Protein AF-A0A1N6CT66-F1 (afdb_monomer_lite)

Foldseek 3Di:
DDDQDDLPPQDDQLLLQVLVVQVVCPPFFDKDFCVSSVVRDVDDDLVVVVVSVVVCVSNVQKDADDWDDDPPDRIMTHRMHGDPSVVVSSVVNVD

pLDDT: mean 83.1, std 15.41, range [37.19, 97.19]

Radius of gyration: 12.87 Å; chains: 1; bounding box: 29×28×35 Å

Organism: NCBI:txid1123272

Sequence (95 aa):
MTCAYSPEAALSSAERCVLGTLNQAWPSAATMTPDVIRSCETGEDQTAFVDMVQNLSDNGMILYEAFLTGASSEPRFLDSMITARGKAALQSSED

Secondary structure (DSSP, 8-state):
-PPPPPTT-PPPHHHHHHHHHHHHHTTS-EEE-HHHHHTTSS---HHHHHHHHHHHHHTTSEE-SEEEEETTEEEEEEEEEE-HHHHHHHHTT--

Structure (mmCIF, N/CA/C/O backbone):
data_AF-A0A1N6CT66-F1
#
_entry.id   AF-A0A1N6CT66-F1
#
loop_
_atom_site.group_PDB
_atom_site.id
_atom_site.type_symbol
_atom_site.label_atom_id
_atom_site.label_alt_id
_atom_site.label_comp_id
_atom_site.label_asym_id
_atom_site.label_entity_id
_atom_site.label_seq_id
_atom_site.pdbx_PDB_ins_code
_atom_site.Cartn_x
_atom_site.Cartn_y
_atom_site.Cartn_z
_atom_site.occupancy
_atom_site.B_iso_or_equiv
_atom_site.auth_seq_id
_atom_site.auth_comp_id
_atom_site.auth_asym_id
_atom_site.auth_atom_id
_atom_site.pdbx_PDB_model_num
ATOM 1 N N . MET A 1 1 ? 9.254 -13.195 14.049 1.00 37.19 1 MET A N 1
ATOM 2 C CA . MET A 1 1 ? 8.207 -13.010 15.073 1.00 37.19 1 MET A CA 1
ATOM 3 C C . MET A 1 1 ? 7.706 -11.595 14.867 1.00 37.19 1 MET A C 1
ATOM 5 O O . MET A 1 1 ? 8.411 -10.669 15.233 1.00 37.19 1 MET A O 1
ATOM 9 N N . THR A 1 2 ? 6.624 -11.413 14.114 1.00 45.19 2 THR A N 1
ATOM 10 C CA . THR A 1 2 ? 6.061 -10.081 13.873 1.00 45.19 2 THR A CA 1
ATOM 11 C C . THR A 1 2 ? 5.358 -9.648 15.154 1.00 45.19 2 THR A C 1
ATOM 13 O O . THR A 1 2 ? 4.503 -10.370 15.669 1.00 45.19 2 THR A O 1
ATOM 16 N N . CYS A 1 3 ? 5.790 -8.532 15.742 1.00 47.31 3 CYS A N 1
ATOM 17 C CA . CYS A 1 3 ? 5.064 -7.925 16.851 1.00 47.31 3 CYS A CA 1
ATOM 18 C C . CYS A 1 3 ? 3.646 -7.627 16.357 1.00 47.31 3 CYS A C 1
ATOM 20 O O . CYS A 1 3 ? 3.483 -6.994 15.317 1.00 47.31 3 CYS A O 1
ATOM 22 N N . ALA A 1 4 ? 2.629 -8.119 17.065 1.00 53.56 4 ALA A N 1
ATOM 23 C CA . ALA A 1 4 ? 1.255 -7.740 16.770 1.00 53.56 4 ALA A CA 1
ATOM 24 C C . ALA A 1 4 ? 1.135 -6.211 16.859 1.00 53.56 4 ALA A C 1
ATOM 26 O O . ALA A 1 4 ? 1.675 -5.611 17.793 1.00 53.56 4 ALA A O 1
ATOM 27 N N . TYR A 1 5 ? 0.450 -5.601 15.889 1.00 54.12 5 TYR A N 1
ATOM 28 C CA . TYR A 1 5 ? 0.155 -4.170 15.874 1.00 54.12 5 TYR A CA 1
ATOM 29 C C . TYR A 1 5 ? -0.367 -3.710 17.239 1.00 54.12 5 TYR A C 1
ATOM 31 O O . TYR A 1 5 ? -1.401 -4.204 17.701 1.00 54.12 5 TYR A O 1
ATOM 39 N N . SER A 1 6 ? 0.320 -2.753 17.866 1.00 55.53 6 SER A N 1
ATOM 40 C CA . SER A 1 6 ? -0.278 -1.963 18.937 1.00 55.53 6 SER A CA 1
ATOM 41 C C . SER A 1 6 ? -0.954 -0.756 18.289 1.00 55.53 6 SER A C 1
ATOM 43 O O . SER A 1 6 ? -0.271 -0.025 17.571 1.00 55.53 6 SER A O 1
ATOM 45 N N . PRO A 1 7 ? -2.248 -0.494 18.540 1.00 53.78 7 PRO A N 1
ATOM 46 C CA . PRO A 1 7 ? -2.916 0.720 18.065 1.00 53.78 7 PRO A CA 1
ATOM 47 C C . PRO A 1 7 ? -2.284 2.016 18.604 1.00 53.78 7 PRO A C 1
ATOM 49 O O . PRO A 1 7 ? -2.620 3.094 18.130 1.00 53.78 7 PRO A O 1
ATOM 52 N N . GLU A 1 8 ? -1.359 1.913 19.562 1.00 53.88 8 GLU A N 1
ATOM 53 C CA . GLU A 1 8 ? -0.581 3.023 20.123 1.00 53.88 8 GLU A CA 1
ATOM 54 C C . GLU A 1 8 ? 0.789 3.221 19.444 1.00 53.88 8 GLU A C 1
ATOM 56 O O . GLU A 1 8 ? 1.530 4.133 19.808 1.00 53.88 8 GLU A O 1
ATOM 61 N N . ALA A 1 9 ? 1.175 2.369 18.485 1.00 64.94 9 ALA A N 1
ATOM 62 C CA . ALA A 1 9 ? 2.435 2.540 17.770 1.00 64.94 9 ALA A CA 1
ATOM 63 C C . ALA A 1 9 ? 2.361 3.794 16.886 1.00 64.94 9 ALA A C 1
ATOM 65 O O . ALA A 1 9 ? 1.579 3.857 15.936 1.00 64.94 9 ALA A O 1
ATOM 66 N N . ALA A 1 10 ? 3.174 4.798 17.217 1.00 78.56 10 ALA A N 1
ATOM 67 C CA . ALA A 1 10 ? 3.232 6.043 16.468 1.00 78.56 10 ALA A CA 1
ATOM 68 C C . ALA A 1 10 ? 3.700 5.782 15.029 1.00 78.56 10 ALA A C 1
ATOM 70 O O . ALA A 1 10 ? 4.747 5.169 14.819 1.00 78.56 10 ALA A O 1
ATOM 71 N N . LEU A 1 11 ? 2.940 6.293 14.056 1.00 85.69 11 LEU A N 1
ATOM 72 C CA . LEU A 1 11 ? 3.326 6.249 12.648 1.00 85.69 11 LEU A CA 1
ATOM 73 C C . LEU A 1 11 ? 4.652 6.989 12.437 1.00 85.69 11 LEU A C 1
ATOM 75 O O . LEU A 1 11 ? 4.870 8.080 12.985 1.00 85.69 11 LEU A O 1
ATOM 79 N N . SER A 1 12 ? 5.520 6.436 11.597 1.00 86.94 12 SER A N 1
ATOM 80 C CA . SER A 1 12 ? 6.678 7.168 11.088 1.00 86.94 12 SER A CA 1
ATOM 81 C C . SER A 1 12 ? 6.238 8.323 10.172 1.00 86.94 12 SER A C 1
ATOM 83 O O . SER A 1 12 ? 5.085 8.403 9.731 1.00 86.94 12 SER A O 1
ATOM 85 N N . SER A 1 13 ? 7.145 9.258 9.880 1.00 86.00 13 SER A N 1
ATOM 86 C CA . SER A 1 13 ? 6.871 10.343 8.924 1.00 86.00 13 SER A CA 1
ATOM 87 C C . SER A 1 13 ? 6.551 9.800 7.528 1.00 86.00 13 SER A C 1
ATOM 89 O O . SER A 1 13 ? 5.586 10.251 6.908 1.00 86.00 13 SER A O 1
ATOM 91 N N . ALA A 1 14 ? 7.295 8.789 7.067 1.00 86.62 14 ALA A N 1
ATOM 92 C CA . ALA A 1 14 ? 7.034 8.114 5.799 1.00 86.62 14 ALA A CA 1
ATOM 93 C C . ALA A 1 14 ? 5.664 7.420 5.773 1.00 86.62 14 ALA A C 1
ATOM 95 O O . ALA A 1 14 ? 4.920 7.571 4.803 1.00 86.62 14 ALA A O 1
ATOM 96 N N . GLU A 1 15 ? 5.284 6.726 6.851 1.00 90.81 15 GLU A N 1
ATOM 97 C CA . GLU A 1 15 ? 3.990 6.039 6.942 1.00 90.81 15 GLU A CA 1
ATOM 98 C C . GLU A 1 15 ? 2.826 7.031 6.883 1.00 90.81 15 GLU A C 1
ATOM 100 O O . GLU A 1 15 ? 1.883 6.826 6.116 1.00 90.81 15 GLU A O 1
ATOM 105 N N . ARG A 1 16 ? 2.909 8.149 7.623 1.00 91.12 16 ARG A N 1
ATOM 106 C CA . ARG A 1 16 ? 1.904 9.222 7.531 1.00 91.12 16 ARG A CA 1
ATOM 107 C C . ARG A 1 16 ? 1.815 9.793 6.126 1.00 91.12 16 ARG A C 1
ATOM 109 O O . ARG A 1 16 ? 0.714 10.047 5.648 1.00 91.12 16 ARG A O 1
ATOM 116 N N . CYS A 1 17 ? 2.950 9.995 5.467 1.00 89.81 17 CYS A N 1
ATOM 117 C CA . CYS A 1 17 ? 2.979 10.545 4.122 1.00 89.81 17 CYS A CA 1
ATOM 118 C C . CYS A 1 17 ? 2.302 9.603 3.113 1.00 89.81 17 CYS A C 1
ATOM 120 O O . CYS A 1 17 ? 1.388 10.034 2.414 1.00 89.81 17 CYS A O 1
ATOM 122 N N . VAL A 1 18 ? 2.638 8.305 3.114 1.00 91.69 18 VAL A N 1
ATOM 123 C CA . VAL A 1 18 ? 1.995 7.302 2.243 1.00 91.69 18 VAL A CA 1
ATOM 124 C C . VAL A 1 18 ? 0.495 7.209 2.497 1.00 91.69 18 VAL A C 1
ATOM 126 O O . VAL A 1 18 ? -0.300 7.266 1.556 1.00 91.69 18 VAL A O 1
ATOM 129 N N . LEU A 1 19 ? 0.086 7.094 3.764 1.00 94.38 19 LEU A N 1
ATOM 130 C CA . LEU A 1 19 ? -1.330 7.065 4.118 1.00 94.38 19 LEU A CA 1
ATOM 131 C C . LEU A 1 19 ? -2.025 8.363 3.678 1.00 94.38 19 LEU A C 1
ATOM 133 O O . LEU A 1 19 ? -3.123 8.311 3.128 1.00 94.38 19 LEU A O 1
ATOM 137 N N . GLY A 1 20 ? -1.381 9.519 3.850 1.00 93.44 20 GLY A N 1
ATOM 138 C CA . GLY A 1 20 ? -1.877 10.815 3.395 1.00 93.44 20 GLY A CA 1
ATOM 139 C C . GLY A 1 20 ? -2.090 10.863 1.881 1.00 93.44 20 GLY A C 1
ATOM 140 O O . GLY A 1 20 ? -3.160 11.275 1.431 1.00 93.44 20 GLY A O 1
ATOM 141 N N . THR A 1 21 ? -1.129 10.373 1.095 1.00 92.25 21 THR A N 1
ATOM 142 C CA . THR A 1 21 ? -1.238 10.265 -0.368 1.00 92.25 21 THR A CA 1
ATOM 143 C C . THR A 1 21 ? -2.416 9.381 -0.777 1.00 92.25 21 THR A C 1
ATOM 145 O O . THR A 1 21 ? -3.235 9.784 -1.604 1.00 92.25 21 THR A O 1
ATOM 148 N N . LEU A 1 22 ? -2.565 8.201 -0.167 1.00 94.81 22 LEU A N 1
ATOM 149 C CA . LEU A 1 22 ? -3.690 7.306 -0.456 1.00 94.81 22 LEU A CA 1
ATOM 150 C C . LEU A 1 22 ? -5.036 7.898 -0.007 1.00 94.81 22 LEU A C 1
ATOM 152 O O . LEU A 1 22 ? -6.053 7.696 -0.669 1.00 94.81 22 LEU A O 1
ATOM 156 N N . ASN A 1 23 ? -5.058 8.656 1.091 1.00 95.25 23 ASN A N 1
ATOM 157 C CA . ASN A 1 23 ? -6.260 9.341 1.561 1.00 95.25 23 ASN A CA 1
ATOM 158 C C . ASN A 1 23 ? -6.699 10.464 0.611 1.00 95.25 23 ASN A C 1
ATOM 160 O O . ASN A 1 23 ? -7.897 10.647 0.419 1.00 95.25 23 ASN A O 1
ATOM 164 N N . GLN A 1 24 ? -5.758 11.173 -0.019 1.00 93.25 24 GLN A N 1
ATOM 165 C CA . GLN A 1 24 ? -6.061 12.164 -1.058 1.00 93.25 24 GLN A CA 1
ATOM 166 C C . GLN A 1 24 ? -6.587 11.521 -2.350 1.00 93.25 24 GLN A C 1
ATOM 168 O O . GLN A 1 24 ? -7.415 12.119 -3.032 1.00 93.25 24 GLN A O 1
ATOM 173 N N . ALA A 1 25 ? -6.128 10.310 -2.683 1.00 91.69 25 ALA A N 1
ATOM 174 C CA . ALA A 1 25 ? -6.596 9.567 -3.855 1.00 91.69 25 ALA A CA 1
ATOM 175 C C . ALA A 1 25 ? -7.985 8.925 -3.657 1.00 91.69 25 ALA A C 1
ATOM 177 O O . ALA A 1 25 ? -8.702 8.674 -4.629 1.00 91.69 25 ALA A O 1
ATOM 178 N N . TRP A 1 26 ? -8.387 8.672 -2.408 1.00 90.44 26 TRP A N 1
ATOM 179 C CA . TRP A 1 26 ? -9.663 8.042 -2.070 1.00 90.44 26 TRP A CA 1
ATOM 180 C C . TRP A 1 26 ? -10.874 8.819 -2.638 1.00 90.44 26 TRP A C 1
ATOM 182 O O . TRP A 1 26 ? -10.933 10.040 -2.495 1.00 90.44 26 TRP A O 1
ATOM 192 N N . PRO A 1 27 ? -11.901 8.152 -3.215 1.00 92.06 27 PRO A N 1
ATOM 193 C CA . PRO A 1 27 ? -12.155 6.704 -3.237 1.00 92.06 27 PRO A CA 1
ATOM 194 C C . PRO A 1 27 ? -11.515 5.946 -4.407 1.00 92.06 27 PRO A C 1
ATOM 196 O O . PRO A 1 27 ? -11.867 4.792 -4.640 1.00 92.06 27 PRO A O 1
ATOM 199 N N . SER A 1 28 ? -10.610 6.574 -5.154 1.00 92.38 28 SER A N 1
ATOM 200 C CA . SER A 1 28 ? -9.902 5.906 -6.247 1.00 92.38 28 SER A CA 1
ATOM 201 C C . SER A 1 28 ? -8.741 5.066 -5.716 1.00 92.38 28 SER A C 1
ATOM 203 O O . SER A 1 28 ? -8.179 5.354 -4.657 1.00 92.38 28 SER A O 1
ATOM 205 N N . ALA A 1 29 ? -8.366 4.042 -6.480 1.00 89.75 29 ALA A N 1
ATOM 206 C CA . ALA A 1 29 ? -7.132 3.301 -6.256 1.00 89.75 29 ALA A CA 1
ATOM 207 C C . ALA A 1 29 ? -5.922 4.093 -6.779 1.00 89.75 29 ALA A C 1
ATOM 209 O O . ALA A 1 29 ? -6.053 4.909 -7.695 1.00 89.75 29 ALA A O 1
ATOM 210 N N . ALA A 1 30 ? -4.740 3.834 -6.223 1.00 92.31 30 ALA A N 1
ATOM 211 C CA . ALA A 1 30 ? -3.484 4.431 -6.663 1.00 92.31 30 ALA A CA 1
ATOM 212 C C . ALA A 1 30 ? -2.416 3.363 -6.923 1.00 92.31 30 ALA A C 1
ATOM 214 O O . ALA A 1 30 ? -2.380 2.321 -6.275 1.00 92.31 30 ALA A O 1
ATOM 215 N N . THR A 1 31 ? -1.500 3.637 -7.851 1.00 93.31 31 THR A N 1
ATOM 216 C CA . THR A 1 31 ? -0.264 2.853 -7.969 1.00 93.31 31 THR A CA 1
ATOM 217 C C . THR A 1 31 ? 0.794 3.463 -7.061 1.00 93.31 31 THR A C 1
ATOM 219 O O . THR A 1 31 ? 1.113 4.641 -7.207 1.00 93.31 31 THR A O 1
ATOM 222 N N . MET A 1 32 ? 1.362 2.668 -6.155 1.00 92.38 32 MET A N 1
ATOM 223 C CA . MET A 1 32 ? 2.502 3.083 -5.340 1.00 92.38 32 MET A CA 1
ATOM 224 C C . MET A 1 32 ? 3.808 2.592 -5.960 1.00 92.38 32 MET A C 1
ATOM 226 O O . MET A 1 32 ? 3.946 1.415 -6.304 1.00 92.38 32 MET A O 1
ATOM 230 N N . THR A 1 33 ? 4.773 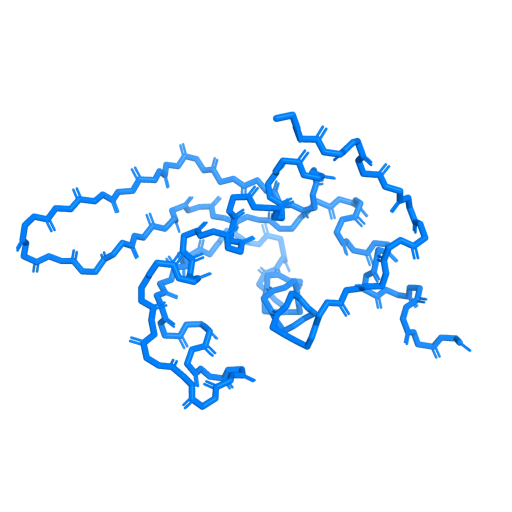3.499 -6.063 1.00 91.25 33 THR A N 1
ATOM 231 C CA . THR A 1 33 ? 6.154 3.252 -6.501 1.00 91.25 33 THR A CA 1
ATOM 232 C C . THR A 1 33 ? 7.118 3.813 -5.445 1.00 91.25 33 THR A C 1
ATOM 234 O O . THR A 1 33 ? 6.675 4.582 -4.583 1.00 91.25 33 THR A O 1
ATOM 237 N N . PRO A 1 34 ? 8.428 3.503 -5.499 1.00 88.31 34 PRO A N 1
ATOM 238 C CA . PRO A 1 34 ? 9.403 4.074 -4.573 1.00 88.31 34 PRO A CA 1
ATOM 239 C C . PRO A 1 34 ? 9.410 5.605 -4.565 1.00 88.31 34 PRO A C 1
ATOM 241 O O . PRO A 1 34 ? 9.727 6.203 -3.540 1.00 88.31 34 PRO A O 1
ATOM 244 N N . ASP A 1 35 ? 8.992 6.251 -5.660 1.00 84.50 35 ASP A N 1
ATOM 245 C CA . ASP A 1 35 ? 8.864 7.710 -5.742 1.00 84.50 35 ASP A CA 1
ATOM 246 C C . ASP A 1 35 ? 7.926 8.295 -4.687 1.00 84.50 35 ASP A C 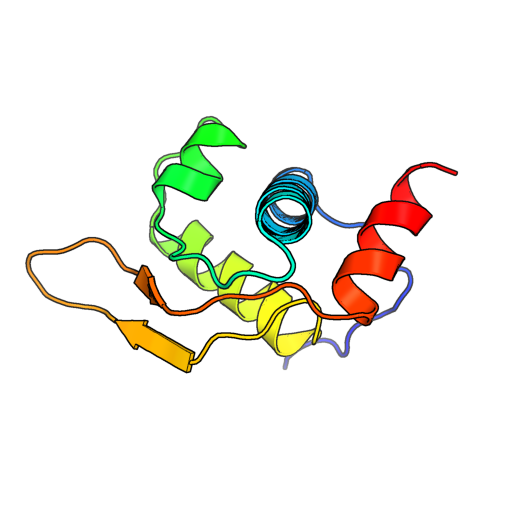1
ATOM 248 O O . ASP A 1 35 ? 8.148 9.416 -4.229 1.00 84.50 35 ASP A O 1
ATOM 252 N N . VAL A 1 36 ? 6.913 7.534 -4.255 1.00 77.19 36 VAL A N 1
ATOM 253 C CA . VAL A 1 36 ? 6.018 7.961 -3.175 1.00 77.19 36 VAL A CA 1
ATOM 254 C C . VAL A 1 36 ? 6.835 8.208 -1.909 1.00 77.19 36 VAL A C 1
ATOM 256 O O . VAL A 1 36 ? 6.697 9.264 -1.310 1.00 77.19 36 VAL A O 1
ATOM 259 N N . ILE A 1 37 ? 7.765 7.318 -1.551 1.00 72.25 37 ILE A N 1
ATOM 260 C CA . ILE A 1 37 ? 8.641 7.526 -0.386 1.00 72.25 37 ILE A CA 1
ATOM 261 C C . ILE A 1 37 ? 9.694 8.576 -0.645 1.00 72.25 37 ILE A C 1
ATOM 263 O O . ILE A 1 37 ? 9.938 9.381 0.243 1.00 72.25 37 ILE A O 1
ATOM 267 N N . ARG A 1 38 ? 10.297 8.611 -1.837 1.00 77.12 38 ARG A N 1
ATOM 268 C CA . ARG A 1 38 ? 11.289 9.646 -2.177 1.00 77.12 38 ARG A CA 1
ATOM 269 C C . ARG A 1 38 ? 10.712 11.056 -2.032 1.00 77.12 38 ARG A C 1
ATOM 271 O O . ARG A 1 38 ? 11.436 11.994 -1.719 1.00 77.12 38 ARG A O 1
ATOM 278 N N . SER A 1 39 ? 9.405 11.212 -2.253 1.00 68.81 39 SER A N 1
ATOM 279 C CA . SER A 1 39 ? 8.700 12.477 -2.022 1.00 68.81 39 SER A CA 1
ATOM 280 C C . SER A 1 39 ? 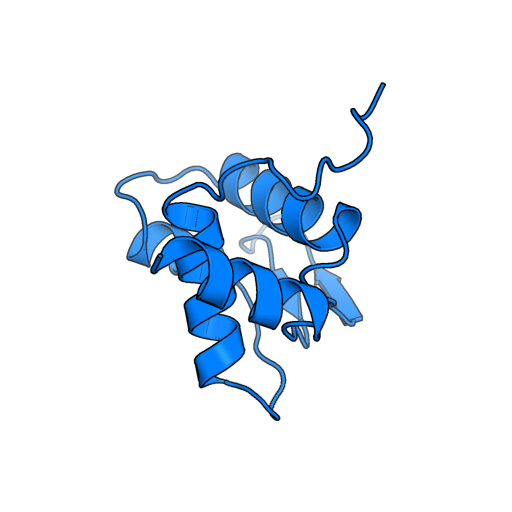8.507 12.816 -0.535 1.00 68.81 39 SER A C 1
ATOM 282 O O . SER A 1 39 ? 8.307 13.980 -0.194 1.00 68.81 39 SER A O 1
ATOM 284 N N . CYS A 1 40 ? 8.604 11.816 0.341 1.00 68.69 40 CYS A N 1
ATOM 285 C CA . CYS A 1 40 ? 8.351 11.897 1.778 1.00 68.69 40 CYS A CA 1
ATOM 286 C C . CYS A 1 40 ? 9.635 11.893 2.629 1.00 68.69 40 CYS A C 1
ATOM 288 O O . CYS A 1 40 ? 9.646 12.475 3.712 1.00 68.69 40 CYS A O 1
ATOM 290 N N . GLU A 1 41 ? 10.712 11.256 2.159 1.00 66.75 41 GLU A N 1
ATOM 291 C CA . GLU A 1 41 ? 12.014 11.151 2.824 1.00 66.75 41 GLU A CA 1
ATOM 292 C C . GLU A 1 41 ? 13.166 11.247 1.810 1.00 66.75 41 GLU A C 1
ATOM 294 O O . GLU A 1 41 ? 13.068 10.792 0.674 1.00 66.75 41 GLU A O 1
ATOM 299 N N . THR A 1 42 ? 14.303 11.805 2.229 1.00 56.44 42 THR A N 1
ATOM 300 C CA . THR A 1 42 ? 15.509 12.013 1.403 1.00 56.44 42 THR A CA 1
ATOM 301 C C . THR A 1 42 ? 16.350 10.741 1.175 1.00 56.44 42 THR A C 1
ATOM 303 O O . THR A 1 42 ? 17.567 10.826 1.015 1.00 56.44 42 THR A O 1
ATOM 306 N N . GLY A 1 43 ? 15.730 9.555 1.165 1.00 56.62 43 GLY A N 1
ATOM 307 C CA . GLY A 1 43 ? 16.406 8.257 1.036 1.00 56.62 43 GLY A CA 1
ATOM 308 C C . GLY A 1 43 ? 16.008 7.472 -0.219 1.00 56.62 43 GLY A C 1
ATOM 309 O O . GLY A 1 43 ? 14.843 7.443 -0.604 1.00 56.62 43 GLY A O 1
ATOM 310 N N . GLU A 1 44 ? 16.980 6.802 -0.847 1.00 58.78 44 GLU A N 1
ATOM 311 C CA . GLU A 1 44 ? 16.825 6.063 -2.115 1.00 58.78 44 GLU A CA 1
ATOM 312 C C . GLU A 1 44 ? 16.796 4.526 -1.949 1.00 58.78 44 GLU A C 1
ATOM 314 O O . GLU A 1 44 ? 17.367 3.811 -2.772 1.00 58.78 44 GLU A O 1
ATOM 319 N N . ASP A 1 45 ? 16.155 3.972 -0.914 1.00 79.06 45 ASP 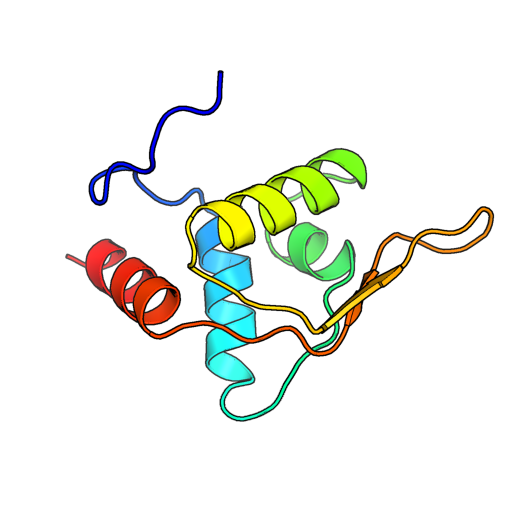A N 1
ATOM 320 C CA . ASP A 1 45 ? 16.132 2.508 -0.728 1.00 79.06 45 ASP A CA 1
ATOM 321 C C . ASP A 1 45 ? 14.796 1.867 -1.148 1.00 79.06 45 ASP A C 1
ATOM 323 O O . ASP A 1 45 ? 13.760 2.023 -0.501 1.00 79.06 45 ASP A O 1
ATOM 327 N N . GLN A 1 46 ? 14.828 1.094 -2.240 1.00 82.00 46 GLN A N 1
ATOM 328 C CA . GLN A 1 46 ? 13.689 0.298 -2.716 1.00 82.00 46 GLN A CA 1
ATOM 329 C C . GLN A 1 46 ? 13.259 -0.776 -1.702 1.00 82.00 46 GLN A C 1
ATOM 331 O O . GLN A 1 46 ? 12.086 -1.148 -1.669 1.00 82.00 46 GLN A O 1
ATOM 336 N N . THR A 1 47 ? 14.183 -1.264 -0.873 1.00 85.88 47 THR A N 1
ATOM 337 C CA . THR A 1 47 ? 13.900 -2.240 0.189 1.00 85.88 47 THR A CA 1
ATOM 338 C C . THR A 1 47 ? 13.057 -1.594 1.278 1.00 85.88 47 THR A C 1
ATOM 340 O O . THR A 1 47 ? 12.005 -2.121 1.625 1.00 85.88 47 THR A O 1
ATOM 343 N N . ALA A 1 48 ? 13.442 -0.390 1.716 1.00 84.00 48 ALA A N 1
ATOM 344 C CA . ALA A 1 48 ? 12.665 0.395 2.673 1.00 84.00 48 ALA A CA 1
ATOM 345 C C . ALA A 1 48 ? 11.251 0.695 2.150 1.00 84.00 48 ALA A C 1
ATOM 347 O O . ALA A 1 48 ? 10.291 0.700 2.922 1.00 84.00 48 ALA A O 1
ATOM 348 N N . PHE A 1 49 ? 11.101 0.872 0.829 1.00 87.38 49 PHE A N 1
ATOM 349 C CA . PHE A 1 49 ? 9.784 0.991 0.209 1.00 87.38 49 PHE A CA 1
ATOM 350 C C . PHE A 1 49 ? 8.913 -0.242 0.373 1.00 87.38 49 PHE A C 1
ATOM 352 O O . PHE A 1 49 ? 7.778 -0.135 0.843 1.00 87.38 49 PHE A O 1
ATOM 359 N N . VAL A 1 50 ? 9.438 -1.403 -0.002 1.00 91.06 50 VAL A N 1
ATOM 360 C CA . VAL A 1 50 ? 8.692 -2.655 0.111 1.00 91.06 50 VAL A CA 1
ATOM 361 C C . VAL A 1 50 ? 8.366 -2.954 1.573 1.00 91.06 50 VAL A C 1
ATOM 363 O O . VAL A 1 50 ? 7.210 -3.256 1.870 1.00 91.06 50 VAL A O 1
ATOM 366 N N . ASP A 1 51 ? 9.334 -2.798 2.477 1.00 90.56 51 ASP A N 1
ATOM 367 C CA . ASP A 1 51 ? 9.164 -3.063 3.907 1.00 90.56 51 ASP A CA 1
ATOM 368 C C . ASP A 1 51 ? 8.088 -2.169 4.525 1.00 90.56 51 ASP A C 1
ATOM 370 O O . ASP A 1 51 ? 7.227 -2.655 5.259 1.00 90.56 51 ASP A O 1
ATOM 374 N N . MET A 1 52 ? 8.072 -0.873 4.198 1.00 90.69 52 MET A N 1
ATOM 375 C CA . MET A 1 52 ? 7.045 0.018 4.726 1.00 90.69 52 MET A CA 1
ATOM 376 C C . MET A 1 52 ? 5.658 -0.325 4.181 1.00 90.69 52 MET A C 1
ATOM 378 O O . MET A 1 52 ? 4.697 -0.376 4.949 1.00 90.69 52 MET A O 1
ATOM 382 N N . VAL A 1 53 ? 5.520 -0.564 2.874 1.00 92.31 53 VAL A N 1
ATOM 383 C CA . VAL A 1 53 ? 4.213 -0.906 2.296 1.00 92.31 53 VAL A CA 1
ATOM 384 C C . VAL A 1 53 ? 3.694 -2.230 2.874 1.00 92.31 53 VAL A C 1
ATOM 386 O O . VAL A 1 53 ? 2.513 -2.327 3.214 1.00 92.31 53 VAL A O 1
ATOM 389 N N . GLN A 1 54 ? 4.565 -3.227 3.060 1.00 92.56 54 GLN A N 1
ATOM 390 C CA . GLN A 1 54 ? 4.212 -4.477 3.737 1.00 92.56 54 GLN A CA 1
ATOM 391 C C . GLN A 1 54 ? 3.816 -4.241 5.191 1.00 92.56 54 GLN A C 1
ATOM 393 O O . GLN A 1 54 ? 2.771 -4.735 5.603 1.00 92.56 54 GLN A O 1
ATOM 398 N N . ASN A 1 55 ? 4.555 -3.417 5.938 1.00 92.38 55 ASN A N 1
ATOM 399 C CA . ASN A 1 55 ? 4.187 -3.070 7.306 1.00 92.38 55 ASN A CA 1
ATOM 400 C C . ASN A 1 55 ? 2.794 -2.421 7.358 1.00 92.38 55 ASN A C 1
ATOM 402 O O . ASN A 1 55 ? 1.934 -2.845 8.128 1.00 92.38 55 ASN A O 1
ATOM 406 N N . LEU A 1 56 ? 2.509 -1.434 6.504 1.00 94.38 56 LEU A N 1
ATOM 407 C CA . LEU A 1 56 ? 1.189 -0.799 6.447 1.00 94.38 56 LEU A CA 1
ATOM 408 C C . LEU A 1 56 ? 0.071 -1.805 6.118 1.00 94.38 56 LEU A C 1
ATOM 410 O O . LEU A 1 56 ? -1.016 -1.738 6.701 1.00 94.38 56 LEU A O 1
ATOM 414 N N . SER A 1 57 ? 0.337 -2.737 5.202 1.00 95.81 57 SER A N 1
ATOM 415 C CA . SER A 1 57 ? -0.597 -3.795 4.805 1.00 95.81 57 SER A CA 1
ATOM 416 C C . SER A 1 57 ? -0.847 -4.796 5.935 1.00 95.81 57 SER A C 1
ATOM 418 O O . SER A 1 57 ? -1.999 -5.078 6.260 1.00 95.81 57 SER A O 1
ATOM 420 N N . ASP A 1 58 ? 0.208 -5.290 6.580 1.00 94.81 58 ASP A N 1
ATOM 421 C CA . ASP A 1 58 ? 0.138 -6.268 7.671 1.00 94.81 58 ASP A CA 1
ATOM 422 C C . ASP A 1 58 ? -0.602 -5.707 8.892 1.00 94.81 58 ASP A C 1
ATOM 424 O O . ASP A 1 58 ? -1.344 -6.416 9.576 1.00 94.81 58 ASP A O 1
ATOM 428 N N . ASN A 1 59 ? -0.475 -4.400 9.128 1.00 93.19 59 ASN A N 1
ATOM 429 C CA . ASN A 1 59 ? -1.219 -3.693 10.168 1.00 93.19 59 ASN A CA 1
ATOM 430 C C . ASN A 1 59 ? -2.658 -3.325 9.739 1.00 93.19 59 ASN A C 1
ATOM 432 O O . ASN A 1 59 ? -3.429 -2.769 10.530 1.00 93.19 59 ASN A O 1
ATOM 436 N N . GLY A 1 60 ? -3.064 -3.658 8.510 1.00 95.31 60 GLY A N 1
ATOM 437 C CA . GLY A 1 60 ? -4.404 -3.433 7.966 1.00 95.31 60 GLY A CA 1
ATOM 438 C C . GLY A 1 60 ? -4.721 -1.967 7.670 1.00 95.31 60 GLY A C 1
ATOM 439 O O . GLY A 1 60 ? -5.894 -1.591 7.650 1.00 95.31 60 GLY A O 1
ATOM 440 N N . MET A 1 61 ? -3.707 -1.118 7.497 1.00 95.81 61 MET A N 1
ATOM 441 C CA . MET A 1 61 ? -3.871 0.314 7.215 1.00 95.81 61 MET A CA 1
ATOM 442 C C . MET A 1 61 ? -4.086 0.600 5.726 1.00 95.81 61 MET A C 1
ATOM 444 O O . MET A 1 61 ? -4.738 1.585 5.373 1.00 95.81 61 MET A O 1
ATOM 448 N N . I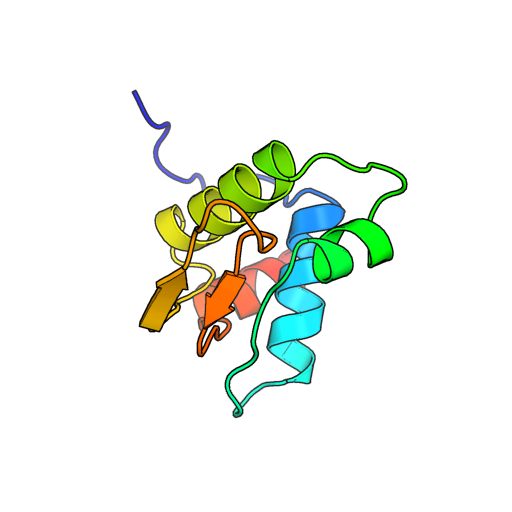LE A 1 62 ? -3.596 -0.287 4.864 1.00 96.75 62 ILE A N 1
ATOM 449 C CA . ILE A 1 62 ? -3.803 -0.242 3.416 1.00 96.75 62 ILE A CA 1
ATOM 450 C C . ILE A 1 62 ? -4.252 -1.609 2.895 1.00 96.75 62 ILE A C 1
ATOM 452 O O . ILE A 1 62 ? -4.150 -2.621 3.587 1.00 96.75 62 ILE A O 1
ATOM 456 N N . LEU A 1 63 ? -4.721 -1.619 1.655 1.00 96.50 63 LEU A N 1
ATOM 457 C CA . LEU A 1 63 ? -4.905 -2.804 0.823 1.00 96.50 63 LEU A CA 1
ATOM 458 C C . LEU A 1 63 ? -4.340 -2.515 -0.569 1.00 96.50 63 LEU A C 1
ATOM 460 O O . LEU A 1 63 ? -4.274 -1.355 -0.969 1.00 96.50 63 LEU A O 1
ATOM 464 N N . TYR A 1 64 ? -3.948 -3.552 -1.296 1.00 96.56 64 TYR A N 1
ATOM 465 C CA . TYR A 1 64 ? -3.533 -3.475 -2.695 1.00 96.56 64 TYR A CA 1
ATOM 466 C C . TYR A 1 64 ? -3.934 -4.768 -3.407 1.00 96.56 64 TYR A C 1
ATOM 468 O O . TYR A 1 64 ? -4.042 -5.816 -2.767 1.00 96.56 64 TYR A O 1
ATOM 476 N N . GLU A 1 65 ? -4.155 -4.710 -4.720 1.00 95.88 65 GLU A N 1
ATOM 477 C CA . GLU A 1 65 ? -4.549 -5.899 -5.488 1.00 95.88 65 GLU A CA 1
ATOM 478 C C . GLU A 1 65 ? -3.346 -6.731 -5.933 1.00 95.88 65 GLU A C 1
ATOM 480 O O . GLU A 1 65 ? -3.395 -7.961 -5.918 1.00 95.88 65 GLU A O 1
ATOM 485 N N . ALA A 1 66 ? -2.247 -6.074 -6.315 1.00 94.00 66 ALA A N 1
ATOM 486 C CA . ALA A 1 66 ? -1.061 -6.762 -6.809 1.00 94.00 66 ALA A CA 1
ATOM 487 C C . ALA A 1 66 ? 0.240 -6.085 -6.378 1.00 94.00 66 ALA A C 1
ATOM 489 O O . ALA A 1 66 ? 0.354 -4.861 -6.365 1.00 94.00 66 ALA A O 1
ATOM 490 N N . PHE A 1 67 ? 1.249 -6.910 -6.107 1.00 94.44 67 PHE A N 1
ATOM 491 C CA . PHE A 1 67 ? 2.635 -6.491 -5.946 1.00 94.44 67 PHE A CA 1
ATOM 492 C C . PHE A 1 67 ? 3.454 -7.008 -7.131 1.00 94.44 67 PHE A C 1
ATOM 494 O O . PHE A 1 67 ? 3.483 -8.210 -7.395 1.00 94.44 67 PHE A O 1
ATOM 501 N N . LEU A 1 68 ? 4.101 -6.099 -7.859 1.00 91.69 68 LEU A N 1
ATOM 502 C CA . LEU A 1 68 ? 4.898 -6.410 -9.040 1.00 91.69 68 LEU A CA 1
ATOM 503 C C . LEU A 1 68 ? 6.377 -6.117 -8.795 1.00 91.69 68 LEU A C 1
ATOM 505 O O . LEU A 1 68 ? 6.748 -5.002 -8.425 1.00 91.69 68 LEU A O 1
ATOM 509 N N . THR A 1 69 ? 7.220 -7.105 -9.091 1.00 88.19 69 THR A N 1
ATOM 510 C CA . THR A 1 69 ? 8.684 -7.001 -9.076 1.00 88.19 69 THR A CA 1
ATOM 511 C C . THR A 1 69 ? 9.254 -7.559 -10.382 1.00 88.19 69 THR A C 1
ATOM 513 O O . THR A 1 69 ? 8.657 -8.438 -11.006 1.00 88.19 69 THR A O 1
ATOM 516 N N . GLY A 1 70 ? 10.388 -7.031 -10.849 1.00 77.38 70 GLY A N 1
ATOM 517 C CA . GLY A 1 70 ? 11.003 -7.486 -12.096 1.00 77.38 70 GLY A CA 1
ATOM 518 C C . GLY A 1 70 ? 12.404 -6.923 -12.308 1.00 77.38 70 GLY A C 1
ATOM 519 O O . GLY A 1 70 ? 12.735 -5.859 -11.800 1.00 77.38 70 GLY A O 1
ATOM 520 N N . ALA A 1 71 ? 13.228 -7.633 -13.085 1.00 64.88 71 ALA A N 1
ATOM 521 C CA . ALA A 1 71 ? 14.662 -7.353 -13.237 1.00 64.88 71 ALA A CA 1
ATOM 522 C C . ALA A 1 71 ? 15.005 -5.975 -13.844 1.00 64.88 71 ALA A C 1
ATOM 524 O O . ALA A 1 71 ? 16.153 -5.549 -13.772 1.00 64.88 71 ALA A O 1
ATOM 525 N N . SER A 1 72 ? 14.036 -5.285 -14.453 1.00 66.19 72 SER A N 1
ATOM 526 C CA . SER A 1 72 ? 14.232 -4.004 -15.145 1.00 66.19 72 SER A CA 1
ATOM 527 C C . SER A 1 72 ? 13.260 -2.904 -14.706 1.00 66.19 72 SER A C 1
ATOM 529 O O . SER A 1 72 ? 13.167 -1.878 -15.376 1.00 66.19 72 SER A O 1
ATOM 531 N N . SER A 1 73 ? 12.490 -3.111 -13.635 1.00 71.50 73 SER A N 1
ATOM 532 C CA . SER A 1 73 ? 11.525 -2.123 -13.143 1.00 71.50 73 SER A CA 1
ATOM 533 C C . SER A 1 73 ? 11.539 -2.046 -11.628 1.00 71.50 73 SER A C 1
ATOM 535 O O . SER A 1 73 ? 11.588 -3.077 -10.962 1.00 71.50 73 SER A O 1
ATOM 537 N N . GLU A 1 74 ? 11.412 -0.831 -11.103 1.00 86.75 74 GLU A N 1
ATOM 538 C CA . GLU A 1 74 ? 11.208 -0.605 -9.674 1.00 86.75 74 GLU A CA 1
ATOM 539 C C . GLU A 1 74 ? 9.978 -1.372 -9.150 1.00 86.75 74 GLU A C 1
ATOM 541 O O . GLU A 1 74 ? 9.029 -1.589 -9.918 1.00 86.75 74 GLU A O 1
ATOM 546 N N . PRO A 1 75 ? 9.980 -1.799 -7.872 1.00 91.56 75 PRO A N 1
ATOM 547 C CA . PRO A 1 75 ? 8.843 -2.488 -7.265 1.00 91.56 75 PRO A CA 1
ATOM 548 C C . PRO A 1 75 ? 7.593 -1.604 -7.271 1.00 91.56 75 PRO A C 1
ATOM 550 O O . PRO A 1 75 ? 7.681 -0.400 -7.045 1.00 91.56 75 PRO A O 1
ATOM 553 N N . ARG A 1 76 ? 6.414 -2.183 -7.515 1.00 92.81 76 ARG A N 1
ATOM 554 C CA . ARG A 1 76 ? 5.149 -1.426 -7.548 1.00 92.81 76 ARG A CA 1
ATOM 555 C C . ARG A 1 76 ? 4.018 -2.173 -6.864 1.00 92.81 76 ARG A C 1
ATOM 557 O O . ARG A 1 76 ? 3.886 -3.380 -7.049 1.00 92.81 76 ARG A O 1
ATOM 564 N N . PHE A 1 77 ? 3.169 -1.434 -6.160 1.00 94.88 77 PHE A N 1
ATOM 565 C CA . PHE A 1 77 ? 1.908 -1.934 -5.617 1.00 94.88 77 PHE A CA 1
ATOM 566 C C . PHE A 1 77 ? 0.758 -1.308 -6.403 1.00 94.88 77 PHE A C 1
ATOM 568 O O . PHE A 1 77 ? 0.633 -0.084 -6.466 1.00 94.88 77 PHE A O 1
ATOM 575 N N . LEU A 1 78 ? -0.036 -2.146 -7.062 1.00 94.44 78 LEU A N 1
ATOM 576 C CA . LEU A 1 78 ? -1.141 -1.728 -7.919 1.00 94.44 78 LEU A CA 1
ATOM 577 C C . LEU A 1 78 ? -2.448 -1.672 -7.138 1.00 94.44 78 LEU A C 1
ATOM 579 O O . LEU A 1 78 ? -2.642 -2.427 -6.183 1.00 94.44 78 LEU A O 1
ATOM 583 N N . ASP A 1 79 ? -3.321 -0.765 -7.569 1.00 95.19 79 ASP A N 1
ATOM 584 C CA . ASP A 1 79 ? -4.666 -0.571 -7.027 1.00 95.19 79 ASP A CA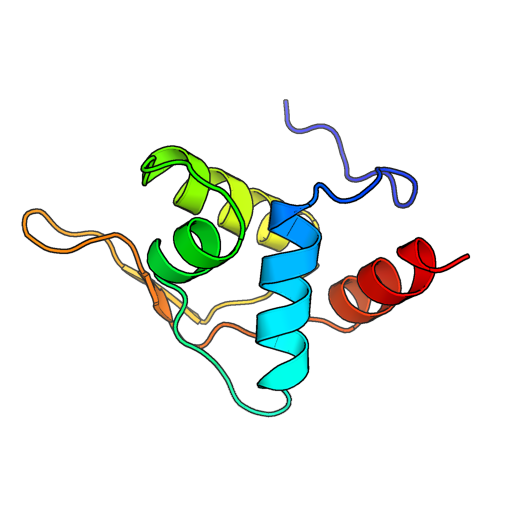 1
ATOM 585 C C . ASP A 1 79 ? -4.686 -0.487 -5.495 1.00 95.19 79 ASP A C 1
ATOM 587 O O . ASP A 1 79 ? -5.503 -1.080 -4.793 1.00 95.19 79 ASP A O 1
ATOM 591 N N . SER A 1 80 ? -3.727 0.271 -4.970 1.00 96.56 80 SER A N 1
ATOM 592 C CA . SER A 1 80 ? -3.558 0.499 -3.545 1.00 96.56 80 SER A CA 1
ATOM 593 C C . SER A 1 80 ? -4.606 1.477 -3.031 1.00 96.56 80 SER A C 1
ATOM 595 O O . SER A 1 80 ? -4.870 2.509 -3.651 1.00 96.56 80 SER A O 1
ATOM 597 N N . MET A 1 81 ? -5.178 1.180 -1.869 1.00 97.19 81 MET A N 1
ATOM 598 C CA . MET A 1 81 ? -6.163 2.020 -1.198 1.00 97.19 81 MET A CA 1
ATOM 599 C C . MET A 1 81 ? -5.897 2.075 0.303 1.00 97.19 81 MET A C 1
ATOM 601 O O . MET A 1 81 ? -5.442 1.108 0.914 1.00 97.19 81 MET A O 1
ATOM 605 N N . ILE A 1 82 ? -6.243 3.205 0.917 1.00 96.94 82 ILE A N 1
ATOM 606 C CA . ILE A 1 82 ? -6.267 3.330 2.374 1.00 96.94 82 ILE A CA 1
ATOM 607 C C . ILE A 1 82 ? -7.519 2.656 2.955 1.00 96.94 82 ILE A C 1
ATOM 609 O O . ILE A 1 82 ? -8.619 2.781 2.414 1.00 96.94 82 ILE A O 1
ATOM 613 N N . THR A 1 83 ? -7.375 1.967 4.087 1.00 96.19 83 THR A N 1
ATOM 614 C CA . THR A 1 83 ? -8.507 1.371 4.813 1.00 96.19 83 THR A CA 1
ATOM 615 C C . THR A 1 83 ? -9.124 2.360 5.805 1.00 96.19 83 THR A C 1
ATOM 617 O O . THR A 1 83 ? -8.555 3.405 6.121 1.00 96.19 83 THR A O 1
ATOM 620 N N . ALA A 1 84 ? -10.276 2.011 6.386 1.00 95.12 84 ALA A N 1
ATOM 621 C CA . ALA A 1 84 ? -10.841 2.771 7.504 1.00 95.12 84 ALA A CA 1
ATOM 622 C C . ALA A 1 84 ? -9.870 2.877 8.698 1.00 95.12 84 ALA A C 1
ATOM 624 O O . ALA A 1 84 ? -9.805 3.921 9.343 1.00 95.12 84 ALA A O 1
ATOM 625 N N . ARG A 1 85 ? -9.078 1.827 8.961 1.00 94.38 85 ARG A N 1
ATOM 626 C CA . ARG A 1 85 ? -8.050 1.840 10.011 1.00 94.38 85 ARG A CA 1
ATOM 627 C C . ARG A 1 85 ? -6.923 2.811 9.671 1.00 94.38 85 ARG A C 1
ATOM 629 O O . ARG A 1 85 ? -6.538 3.588 10.535 1.00 94.38 85 ARG A O 1
ATOM 636 N N . GLY A 1 86 ? -6.433 2.801 8.429 1.00 94.69 86 GLY A N 1
ATOM 637 C CA . GLY A 1 86 ? -5.407 3.751 7.991 1.00 94.69 86 GLY A CA 1
ATOM 638 C C . GLY A 1 86 ? -5.871 5.202 8.128 1.00 94.69 86 GLY A C 1
ATOM 639 O O . GLY A 1 86 ? -5.123 6.047 8.611 1.00 94.69 86 GLY A O 1
ATOM 640 N N . LYS A 1 87 ? -7.137 5.486 7.789 1.00 94.38 87 LYS A N 1
ATOM 641 C CA . LYS A 1 87 ? -7.735 6.819 7.974 1.00 94.38 87 LYS A CA 1
ATOM 642 C C . LYS A 1 87 ? -7.797 7.241 9.441 1.00 94.38 87 LYS A C 1
ATOM 644 O O . LYS A 1 87 ? -7.462 8.378 9.749 1.00 94.38 87 LYS A O 1
ATOM 649 N N . ALA A 1 88 ? -8.196 6.336 10.334 1.00 92.75 88 ALA A N 1
ATOM 650 C CA . ALA A 1 88 ? -8.241 6.621 11.767 1.00 92.75 88 ALA A CA 1
ATOM 651 C C . ALA A 1 88 ? -6.838 6.892 12.344 1.00 92.75 88 ALA A C 1
ATOM 653 O O . ALA A 1 88 ? -6.670 7.824 13.123 1.00 92.75 88 ALA A O 1
ATOM 654 N N . ALA A 1 89 ? -5.826 6.129 11.916 1.00 90.88 89 ALA A N 1
ATOM 655 C CA . ALA A 1 89 ? -4.443 6.300 12.367 1.00 90.88 89 ALA A CA 1
ATOM 656 C C . ALA A 1 89 ? -3.816 7.638 11.919 1.00 90.88 89 ALA A C 1
ATOM 658 O O . ALA A 1 89 ? -2.999 8.220 12.633 1.00 90.88 89 ALA A O 1
ATOM 659 N N . LEU A 1 90 ? -4.214 8.156 10.749 1.00 89.88 90 LEU A N 1
ATOM 660 C CA . LEU A 1 90 ? -3.825 9.502 10.314 1.00 89.88 90 LEU A CA 1
ATOM 661 C C . LEU A 1 90 ? -4.367 10.586 11.252 1.00 89.88 90 LEU A C 1
ATOM 663 O O . LEU A 1 90 ? -3.630 11.500 11.603 1.00 89.88 90 LEU A O 1
ATOM 667 N N . GLN A 1 91 ? -5.626 10.457 11.675 1.00 85.19 91 GLN A N 1
ATOM 668 C CA . GLN A 1 91 ? -6.318 11.445 12.509 1.00 85.19 91 GLN A CA 1
ATOM 669 C C . GLN A 1 91 ? -5.817 11.443 13.958 1.00 85.19 91 GLN A C 1
ATOM 671 O O . GLN A 1 91 ? -5.698 12.496 14.569 1.00 85.19 91 GLN A O 1
ATOM 676 N N . SER A 1 92 ? -5.454 10.276 14.504 1.00 74.12 92 SER A N 1
ATOM 677 C CA . SER A 1 92 ? -4.935 10.156 15.877 1.00 74.12 92 SER A CA 1
ATOM 678 C C . SER A 1 92 ? -3.526 10.729 16.072 1.00 74.12 92 SER A C 1
ATOM 680 O O . SER A 1 92 ? -2.984 10.654 17.167 1.00 74.12 92 SER A O 1
ATOM 682 N N . SER A 1 93 ? -2.893 11.217 15.003 1.00 57.84 93 SER A N 1
ATOM 683 C CA . SER A 1 93 ? -1.567 11.839 15.042 1.00 57.84 93 SER A CA 1
ATOM 684 C C . SER A 1 93 ? -1.615 13.366 15.190 1.00 57.84 93 SER A C 1
ATOM 686 O O . SER A 1 93 ? -0.555 13.985 15.263 1.00 57.84 93 SER A O 1
ATOM 688 N N . GLU A 1 94 ? -2.808 13.967 15.134 1.00 52.72 94 GLU A N 1
ATOM 689 C CA . GLU A 1 94 ? -3.025 15.423 15.139 1.00 52.72 94 GLU A CA 1
ATOM 690 C C . GLU A 1 94 ? -3.482 15.967 16.511 1.00 52.72 94 GLU A C 1
ATOM 692 O O . GLU A 1 94 ? -3.590 17.185 16.663 1.00 52.72 94 GLU A O 1
ATOM 697 N N . ASP A 1 95 ? -3.692 15.082 17.495 1.00 41.44 95 ASP A N 1
ATOM 698 C CA . ASP A 1 95 ? -4.023 15.382 18.901 1.00 41.44 95 ASP A CA 1
ATOM 699 C C . ASP A 1 95 ? -2.795 15.231 19.823 1.00 41.44 95 ASP A C 1
ATOM 701 O O . ASP A 1 95 ? -2.654 16.049 20.765 1.00 41.44 95 ASP A O 1
#